Protein AF-A0A8J8NBF6-F1 (afdb_monomer)

Mean predicted aligned error: 9.52 Å

pLDDT: mean 80.02, std 15.96, range [45.53, 98.25]

Organism: Halteria grandinella (NCBI:txid5974)

Sequence (149 aa):
MSTSNFEDLDKILKYIKKHRMPKDQPIPMSSTKPPSPIVVHCSAGIGRTGTLTAIYAIIEGIEWLHRHSKSMTKDVLSHGLQTGEYQLLSSYYPDLTLPRISVFGTVRRMKEQRWSMVKKQVQYAFVYDYVERWVQKHRIDFEQFGDYV

Secondary structure (DSSP, 8-state):
--THHHHHHHHHHHHHHHHSPPTTSPPPTT--SPPPPPP---SSSSSHHHHHHHHHHHHHHHHHHHHHHHHHHHHHHHTTS-HHHHHHHHHH-GGGSS----HHHHHHHHHHHSTTSS-SHHHHHHHHHHHHHHHHHTT--GGGS-S--

Structure (mmCIF, N/CA/C/O backbone):
data_AF-A0A8J8NBF6-F1
#
_entry.id   AF-A0A8J8NBF6-F1
#
loop_
_atom_site.group_PDB
_atom_site.id
_atom_site.type_symbol
_atom_site.label_atom_id
_atom_site.label_alt_id
_atom_site.label_comp_id
_atom_site.label_asym_id
_atom_site.label_entity_id
_atom_site.label_seq_id
_atom_site.pdbx_PDB_ins_code
_atom_site.Cartn_x
_atom_site.Cartn_y
_atom_site.Cartn_z
_atom_site.occupancy
_atom_site.B_iso_or_equiv
_atom_site.auth_seq_id
_atom_site.auth_comp_id
_atom_site.auth_asym_id
_atom_site.auth_atom_id
_atom_site.pdbx_PDB_model_num
ATOM 1 N N . MET A 1 1 ? -4.294 -14.276 -13.787 1.00 48.88 1 MET A N 1
ATOM 2 C CA . MET A 1 1 ? -2.955 -14.063 -13.185 1.00 48.88 1 MET A CA 1
ATOM 3 C C . MET A 1 1 ? -2.702 -15.190 -12.191 1.00 48.88 1 MET A C 1
ATOM 5 O O . MET A 1 1 ? -3.618 -15.488 -11.435 1.00 48.88 1 MET A O 1
ATOM 9 N N . SER A 1 2 ? -1.545 -15.860 -12.230 1.00 53.50 2 SER A N 1
ATOM 10 C CA . SER A 1 2 ? -1.264 -17.021 -11.368 1.00 53.50 2 SER A CA 1
ATOM 11 C C . SER A 1 2 ? -1.247 -16.641 -9.881 1.00 53.50 2 SER A C 1
ATOM 13 O O . SER A 1 2 ? -0.802 -15.555 -9.506 1.00 53.50 2 SER A O 1
ATOM 15 N N . THR A 1 3 ? -1.733 -17.541 -9.029 1.00 61.41 3 THR A N 1
ATOM 16 C CA . THR A 1 3 ? -1.778 -17.403 -7.560 1.00 61.41 3 THR A CA 1
ATOM 17 C C . THR A 1 3 ? -0.393 -17.244 -6.924 1.00 61.41 3 THR A C 1
ATOM 19 O O . THR A 1 3 ? -0.275 -16.582 -5.895 1.00 61.41 3 THR A O 1
ATOM 22 N N . SER A 1 4 ? 0.657 -17.745 -7.587 1.00 69.62 4 SER A N 1
ATOM 23 C CA . SER A 1 4 ? 2.063 -17.666 -7.161 1.00 69.62 4 SER A CA 1
ATOM 24 C C . SER A 1 4 ? 2.513 -16.252 -6.776 1.00 69.62 4 SER A C 1
ATOM 26 O O . SER A 1 4 ? 3.202 -16.060 -5.779 1.00 69.62 4 SER A O 1
ATOM 28 N N . ASN A 1 5 ? 2.064 -15.238 -7.521 1.00 76.44 5 ASN A N 1
ATOM 29 C CA . ASN A 1 5 ? 2.510 -13.858 -7.321 1.00 76.44 5 ASN A CA 1
ATOM 30 C C . ASN A 1 5 ? 2.003 -13.246 -6.002 1.00 76.44 5 ASN A C 1
ATOM 32 O O . ASN A 1 5 ? 2.611 -12.309 -5.488 1.00 76.44 5 ASN A O 1
ATOM 36 N N . PHE A 1 6 ? 0.892 -13.753 -5.461 1.00 84.62 6 PHE A N 1
ATOM 37 C CA . PHE A 1 6 ? 0.307 -13.254 -4.215 1.00 84.62 6 PHE A CA 1
ATOM 38 C C . PHE A 1 6 ? 1.031 -13.832 -2.995 1.00 84.62 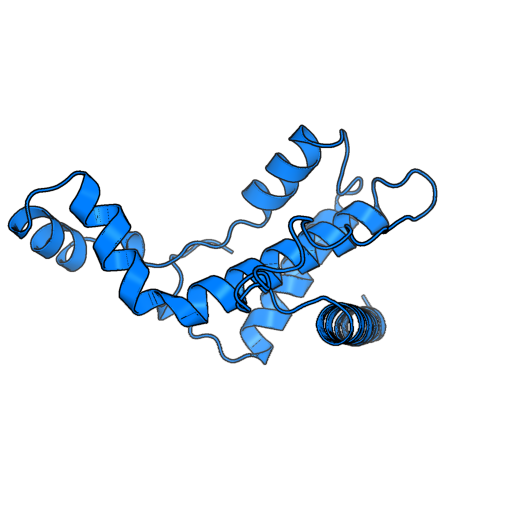6 PHE A C 1
ATOM 40 O O . PHE A 1 6 ? 1.348 -13.098 -2.063 1.00 84.62 6 PHE A O 1
ATOM 47 N N . GLU A 1 7 ? 1.368 -15.122 -3.028 1.00 87.88 7 GLU A N 1
ATOM 48 C CA . GLU A 1 7 ? 2.103 -15.786 -1.945 1.00 87.88 7 GLU A CA 1
ATOM 49 C C . GLU A 1 7 ? 3.516 -15.227 -1.770 1.00 87.88 7 GLU A C 1
ATOM 51 O O . GLU A 1 7 ? 3.999 -15.079 -0.647 1.00 87.88 7 GLU A O 1
ATOM 56 N N . ASP A 1 8 ? 4.189 -14.891 -2.868 1.00 89.50 8 ASP A N 1
ATOM 57 C CA . ASP A 1 8 ? 5.524 -14.300 -2.795 1.00 89.50 8 ASP A CA 1
ATOM 58 C C . ASP A 1 8 ? 5.492 -12.898 -2.182 1.00 89.50 8 ASP A C 1
ATOM 60 O O . ASP A 1 8 ? 6.372 -12.548 -1.393 1.00 89.50 8 ASP A O 1
ATOM 64 N N . LEU A 1 9 ? 4.443 -12.116 -2.455 1.00 91.25 9 LEU A N 1
ATOM 65 C CA . LEU A 1 9 ? 4.230 -10.845 -1.767 1.00 91.25 9 LEU A CA 1
ATOM 66 C C . LEU A 1 9 ? 3.940 -11.040 -0.283 1.00 91.25 9 LEU A C 1
ATOM 68 O O . LEU A 1 9 ? 4.554 -10.346 0.523 1.00 91.25 9 LEU A O 1
ATOM 72 N N . ASP A 1 10 ? 3.104 -12.008 0.098 1.00 91.75 10 ASP A N 1
ATOM 73 C CA . ASP A 1 10 ? 2.865 -12.332 1.511 1.00 91.75 10 ASP A CA 1
ATOM 74 C C . ASP A 1 10 ? 4.188 -12.635 2.239 1.00 91.75 10 ASP A C 1
ATOM 76 O O . ASP A 1 10 ? 4.441 -12.114 3.330 1.00 91.75 10 ASP A O 1
ATOM 80 N N . LYS A 1 11 ? 5.076 -13.428 1.617 1.00 92.69 11 LYS A N 1
ATOM 81 C CA . LYS A 1 11 ? 6.413 -13.732 2.156 1.00 92.69 11 LYS A CA 1
ATOM 82 C C . LYS A 1 11 ? 7.265 -12.471 2.300 1.00 92.69 11 LYS A C 1
ATOM 84 O O . LYS A 1 11 ? 7.884 -12.284 3.348 1.00 92.69 11 LYS A O 1
ATOM 89 N N . ILE A 1 12 ? 7.285 -11.600 1.288 1.00 93.00 12 ILE A N 1
ATOM 90 C CA . ILE A 1 12 ? 8.040 -10.338 1.317 1.00 93.00 12 ILE A CA 1
ATOM 91 C C . ILE A 1 12 ? 7.517 -9.420 2.426 1.00 93.00 12 ILE A C 1
ATOM 93 O O . ILE A 1 12 ? 8.310 -8.928 3.227 1.00 93.00 12 ILE A O 1
ATOM 97 N N . LEU A 1 13 ? 6.201 -9.209 2.520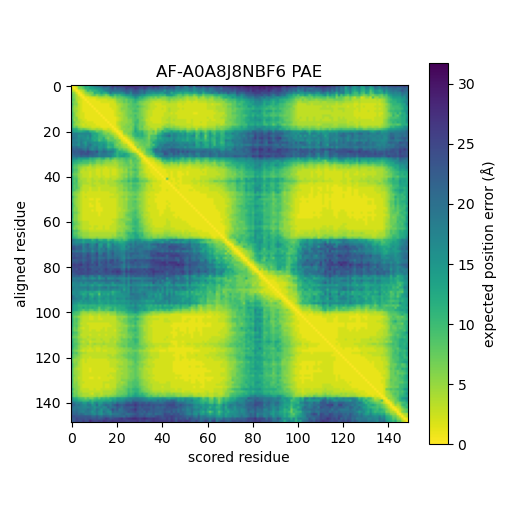 1.00 92.69 13 LEU A N 1
ATOM 98 C CA . LEU A 1 13 ? 5.601 -8.357 3.550 1.00 92.69 13 LEU A CA 1
ATOM 99 C C . LEU A 1 13 ? 5.895 -8.902 4.951 1.00 92.69 13 LEU A C 1
ATOM 101 O O . LEU A 1 13 ? 6.292 -8.142 5.836 1.00 92.69 13 LEU A O 1
ATOM 105 N N . LYS A 1 14 ? 5.777 -10.221 5.143 1.00 91.81 14 LYS A N 1
ATOM 106 C CA . LYS A 1 14 ? 6.135 -10.886 6.402 1.00 91.81 14 LYS A CA 1
ATOM 107 C C . LYS A 1 14 ? 7.614 -10.698 6.737 1.00 91.81 14 LYS A C 1
ATOM 109 O O . LYS A 1 14 ? 7.948 -10.407 7.883 1.00 91.81 14 LYS A O 1
ATOM 114 N N . TYR A 1 15 ? 8.498 -10.836 5.750 1.00 92.75 15 TYR A N 1
ATOM 115 C CA . TYR A 1 15 ? 9.933 -10.639 5.933 1.00 92.75 15 TYR A CA 1
ATOM 116 C C . TYR A 1 15 ? 10.266 -9.194 6.321 1.00 92.75 15 TYR A C 1
ATOM 118 O O . TYR A 1 15 ? 11.033 -8.982 7.259 1.00 92.75 15 TYR A O 1
ATOM 126 N N . ILE A 1 16 ? 9.659 -8.207 5.655 1.00 91.81 16 ILE A N 1
ATOM 127 C CA . ILE A 1 16 ? 9.823 -6.784 5.980 1.00 91.81 16 ILE A CA 1
ATOM 128 C C . ILE A 1 16 ? 9.378 -6.516 7.419 1.00 91.81 16 ILE A C 1
ATOM 130 O O . ILE A 1 16 ? 10.144 -5.956 8.199 1.00 91.81 16 ILE A O 1
ATOM 134 N N . LYS A 1 17 ? 8.171 -6.956 7.793 1.00 88.06 17 LYS A N 1
ATOM 135 C CA . LYS A 1 17 ? 7.621 -6.755 9.142 1.00 88.06 17 LYS A CA 1
ATOM 136 C C . LYS A 1 17 ? 8.473 -7.407 10.226 1.00 88.06 17 LYS A C 1
ATOM 138 O O . LYS A 1 17 ? 8.660 -6.815 11.278 1.00 88.06 17 LYS A O 1
ATOM 143 N N . LYS A 1 18 ? 9.037 -8.588 9.952 1.00 88.88 18 LYS A N 1
ATOM 144 C CA . LYS A 1 18 ? 9.922 -9.300 10.885 1.00 88.88 18 LYS A CA 1
ATOM 145 C C . LYS A 1 18 ? 11.197 -8.515 11.223 1.00 88.88 18 LYS A C 1
ATOM 147 O O . LYS A 1 18 ? 11.690 -8.637 12.338 1.00 88.88 18 LYS A O 1
ATOM 152 N N . HIS A 1 19 ? 11.747 -7.759 10.273 1.00 87.12 19 HIS A N 1
ATOM 153 C CA . HIS A 1 19 ? 13.043 -7.082 10.433 1.00 87.12 19 HIS A CA 1
ATOM 154 C C . HIS A 1 19 ? 12.925 -5.566 10.616 1.00 87.12 19 HIS A C 1
ATOM 156 O O . HIS A 1 19 ? 13.926 -4.890 10.849 1.00 87.12 19 HIS A O 1
ATOM 162 N N . ARG A 1 20 ? 11.716 -5.010 10.510 1.00 84.50 20 ARG A N 1
ATOM 163 C CA . ARG A 1 20 ? 11.458 -3.604 10.803 1.00 84.50 20 ARG A CA 1
ATOM 164 C C . ARG A 1 20 ? 11.296 -3.426 12.311 1.00 84.50 20 ARG A C 1
ATOM 166 O O . ARG A 1 20 ? 10.565 -4.183 12.941 1.00 84.50 20 ARG A O 1
ATOM 173 N N . MET A 1 21 ? 11.932 -2.398 12.876 1.00 70.25 21 MET A N 1
ATOM 174 C CA . MET A 1 21 ? 11.692 -2.025 14.274 1.00 70.25 21 MET A CA 1
ATOM 175 C C . MET A 1 21 ? 10.189 -1.780 14.508 1.00 70.25 21 MET A C 1
ATOM 177 O O . MET A 1 21 ? 9.564 -1.106 13.677 1.00 70.25 21 MET A O 1
ATOM 181 N N . PRO A 1 22 ? 9.601 -2.298 15.605 1.00 68.12 22 PRO A N 1
ATOM 182 C CA . PRO A 1 22 ? 8.199 -2.058 15.919 1.00 68.12 22 PRO A CA 1
ATOM 183 C C . PRO A 1 22 ? 7.949 -0.556 16.065 1.00 68.12 22 PRO A C 1
ATOM 185 O O . PRO A 1 22 ? 8.604 0.104 16.866 1.00 68.12 22 PRO A O 1
ATOM 188 N N . LYS A 1 23 ? 6.995 -0.008 15.304 1.00 62.78 23 LYS A N 1
ATOM 189 C CA . LYS A 1 23 ? 6.623 1.417 15.403 1.00 62.78 23 LYS A CA 1
ATOM 190 C C . LYS A 1 23 ? 6.028 1.789 16.763 1.00 62.78 23 LYS A C 1
ATOM 192 O O . LYS A 1 23 ? 6.063 2.956 17.127 1.00 62.78 23 LYS A O 1
ATOM 197 N N . ASP A 1 24 ? 5.491 0.805 17.479 1.00 61.84 24 ASP A N 1
ATOM 198 C CA . ASP A 1 24 ? 4.792 1.002 18.751 1.00 61.84 24 ASP A CA 1
ATOM 199 C C . ASP A 1 24 ? 5.742 0.955 19.960 1.00 61.84 24 ASP A C 1
ATOM 201 O O . ASP A 1 24 ? 5.309 1.150 21.094 1.00 61.84 24 ASP A O 1
ATOM 205 N N . GLN A 1 25 ? 7.038 0.683 19.749 1.00 61.84 25 GLN A N 1
ATOM 206 C CA . GLN A 1 25 ? 8.012 0.782 20.830 1.00 61.84 25 GLN A CA 1
ATOM 207 C C . GLN A 1 25 ? 8.376 2.250 21.078 1.00 61.84 25 GLN A C 1
ATOM 209 O O . GLN A 1 25 ? 8.706 2.961 20.123 1.00 61.84 25 GLN A O 1
ATOM 214 N N . PRO A 1 26 ? 8.374 2.705 22.347 1.00 58.72 26 PRO A N 1
ATOM 215 C CA . PRO A 1 26 ? 8.938 3.996 22.698 1.00 58.72 26 PRO A CA 1
ATOM 216 C C . PRO A 1 26 ? 10.377 4.037 22.197 1.00 58.72 26 PRO A C 1
ATOM 218 O O . PRO A 1 26 ? 11.144 3.107 22.455 1.00 58.72 26 PRO A O 1
ATOM 221 N N . ILE A 1 27 ? 10.736 5.098 21.475 1.00 62.53 27 ILE A N 1
ATOM 222 C CA . ILE A 1 27 ? 12.121 5.321 21.070 1.00 62.53 27 ILE A CA 1
ATOM 223 C C . ILE A 1 27 ? 12.948 5.323 22.366 1.00 62.53 27 ILE A C 1
ATOM 225 O O . ILE A 1 27 ? 12.677 6.161 23.233 1.00 62.53 27 ILE A O 1
ATOM 229 N N . PRO A 1 28 ? 13.899 4.385 22.552 1.00 62.44 28 PRO A N 1
ATOM 230 C CA . PRO A 1 28 ? 14.714 4.351 23.755 1.00 62.44 28 PRO A CA 1
ATOM 231 C C . PRO A 1 28 ? 15.340 5.725 23.967 1.00 62.44 28 PRO A C 1
ATOM 233 O O . PRO A 1 28 ? 15.897 6.293 23.027 1.00 62.44 28 PRO A O 1
ATOM 236 N N . MET A 1 29 ? 15.275 6.262 25.188 1.00 60.25 29 MET A N 1
ATOM 237 C CA . MET A 1 29 ? 15.804 7.600 25.500 1.00 60.25 29 MET A CA 1
ATOM 238 C C . MET A 1 29 ? 17.293 7.766 25.131 1.00 60.25 29 MET A C 1
ATOM 240 O O . MET A 1 29 ? 17.772 8.887 24.997 1.00 60.25 29 MET A O 1
ATOM 244 N N . SER A 1 30 ? 18.020 6.660 24.936 1.00 65.12 30 SER A N 1
ATOM 245 C CA . SER A 1 30 ? 19.418 6.623 24.501 1.00 65.12 30 SER A CA 1
ATOM 246 C C . SER A 1 30 ? 19.628 6.755 22.985 1.00 65.12 30 SER A C 1
ATOM 248 O O . SER A 1 30 ? 20.748 7.025 22.556 1.00 65.12 30 SER A O 1
ATOM 250 N N . SER A 1 31 ? 18.593 6.587 22.155 1.00 61.34 31 SER A N 1
ATOM 251 C CA . SER A 1 31 ? 18.688 6.663 20.693 1.00 61.34 31 SER A CA 1
ATOM 252 C C . SER A 1 31 ? 17.780 7.759 20.136 1.00 61.34 31 SER A C 1
ATOM 254 O O . SER A 1 31 ? 16.592 7.556 19.942 1.00 61.34 31 SER A O 1
ATOM 256 N N . THR A 1 32 ? 18.334 8.921 19.801 1.00 68.19 32 THR A N 1
ATOM 257 C CA . THR A 1 32 ? 17.584 10.064 19.237 1.00 68.19 32 THR A CA 1
ATOM 258 C C . THR A 1 32 ? 17.278 9.945 17.739 1.00 68.19 32 THR A C 1
ATOM 260 O O . THR A 1 32 ? 16.773 10.888 17.132 1.00 68.19 32 THR A O 1
ATOM 263 N N . LYS A 1 33 ? 17.612 8.815 17.102 1.00 69.69 33 LYS A N 1
ATOM 264 C CA . LYS A 1 33 ? 17.533 8.662 15.645 1.00 69.69 33 LYS A CA 1
ATOM 265 C C . LYS A 1 33 ? 16.320 7.815 15.248 1.00 69.69 33 LYS A C 1
ATOM 267 O O . LYS A 1 33 ? 16.161 6.722 15.790 1.00 69.69 33 LYS A O 1
ATOM 272 N N . PRO A 1 34 ? 15.489 8.275 14.293 1.00 71.25 34 PRO A N 1
ATOM 273 C CA . PRO A 1 34 ? 14.411 7.456 13.755 1.00 71.25 34 PRO A CA 1
ATOM 274 C C . PRO A 1 34 ? 14.978 6.201 13.069 1.00 71.25 34 PRO A C 1
ATOM 276 O O . PRO A 1 34 ? 16.120 6.226 12.592 1.00 71.25 34 PRO A O 1
ATOM 279 N N . PRO A 1 35 ? 14.197 5.106 12.982 1.00 78.12 35 PRO A N 1
ATOM 280 C CA . PRO A 1 35 ? 14.637 3.895 12.302 1.00 78.12 35 PRO A CA 1
ATOM 281 C C . PRO A 1 35 ? 14.971 4.194 10.837 1.00 78.12 35 PRO A C 1
ATOM 283 O O . PRO A 1 35 ? 14.262 4.949 10.165 1.00 78.12 35 PRO A O 1
ATOM 286 N N . SER A 1 36 ? 16.044 3.583 10.333 1.00 84.50 36 SER A N 1
ATOM 287 C CA . SER A 1 36 ? 16.459 3.757 8.941 1.00 84.50 36 SER A CA 1
ATOM 288 C C . SER A 1 36 ? 15.357 3.302 7.972 1.00 84.50 36 SER A C 1
ATOM 290 O O . SER A 1 36 ? 14.695 2.287 8.219 1.00 84.50 36 SER A O 1
ATOM 292 N N . PRO A 1 37 ? 15.137 4.030 6.862 1.00 87.94 37 PRO A N 1
ATOM 293 C CA . PRO A 1 37 ? 14.118 3.666 5.891 1.00 87.94 37 PRO A CA 1
ATOM 294 C C . PRO A 1 37 ? 14.488 2.367 5.168 1.00 87.94 37 PRO A C 1
ATOM 296 O O . PRO A 1 37 ? 15.656 2.083 4.907 1.00 87.94 37 PRO A O 1
ATOM 299 N N . ILE A 1 38 ? 13.470 1.594 4.793 1.00 91.19 38 ILE A N 1
ATOM 300 C CA . ILE A 1 38 ? 13.648 0.397 3.968 1.00 91.19 38 ILE A CA 1
ATOM 301 C C . ILE A 1 38 ? 13.858 0.832 2.518 1.00 91.19 38 ILE A C 1
ATOM 303 O O . ILE A 1 38 ? 13.018 1.528 1.944 1.00 91.19 38 ILE A O 1
ATOM 307 N N . VAL A 1 39 ? 14.958 0.386 1.911 1.00 93.56 39 VAL A N 1
ATOM 308 C CA . VAL A 1 39 ? 15.243 0.634 0.494 1.00 93.56 39 VAL A CA 1
ATOM 309 C C . VAL A 1 39 ? 14.552 -0.426 -0.358 1.00 93.56 39 VAL A C 1
ATOM 311 O O . VAL A 1 39 ? 14.791 -1.621 -0.204 1.00 93.56 39 VAL A O 1
ATOM 314 N N . VAL A 1 40 ? 13.711 0.021 -1.289 1.00 94.12 40 VAL A N 1
ATOM 315 C CA . VAL A 1 40 ? 13.053 -0.831 -2.285 1.00 94.12 40 VAL A CA 1
ATOM 316 C C . VAL A 1 40 ? 13.374 -0.278 -3.663 1.00 94.12 40 VAL A C 1
ATOM 318 O O . VAL A 1 40 ? 13.130 0.896 -3.936 1.00 94.12 40 VAL A O 1
ATOM 321 N N . HIS A 1 41 ? 13.874 -1.116 -4.566 1.00 96.44 41 HIS A N 1
ATOM 322 C CA . HIS A 1 41 ? 14.135 -0.707 -5.941 1.00 96.44 41 HIS A CA 1
ATOM 323 C C . HIS A 1 41 ? 13.693 -1.773 -6.943 1.00 96.44 41 HIS A C 1
ATOM 325 O O . HIS A 1 41 ? 13.399 -2.916 -6.606 1.00 96.44 41 HIS A O 1
ATOM 331 N N . CYS A 1 42 ? 13.597 -1.356 -8.199 1.00 93.12 42 CYS A N 1
ATOM 332 C CA . CYS A 1 42 ? 13.505 -2.265 -9.329 1.00 93.12 42 CYS A CA 1
ATOM 333 C C . CYS A 1 42 ? 14.564 -1.834 -10.350 1.00 93.12 42 CYS A C 1
ATOM 335 O O . CYS A 1 42 ? 15.737 -1.794 -10.004 1.00 93.12 42 CYS A O 1
ATOM 337 N N . SER A 1 43 ? 14.165 -1.463 -11.567 1.00 95.56 43 SER A N 1
ATOM 338 C CA . SER A 1 43 ? 15.034 -0.728 -12.494 1.00 95.56 43 SER A CA 1
ATOM 339 C C . SER A 1 43 ? 14.843 0.777 -12.249 1.00 95.56 43 SER A C 1
ATOM 341 O O . SER A 1 43 ? 15.368 1.300 -11.276 1.00 95.56 43 SER A O 1
ATOM 343 N N . ALA A 1 44 ? 13.954 1.450 -12.986 1.00 95.81 44 ALA A N 1
ATOM 344 C CA . ALA A 1 44 ? 13.652 2.881 -12.803 1.00 95.81 44 ALA A CA 1
ATOM 345 C C . ALA A 1 44 ? 13.058 3.284 -11.427 1.00 95.81 44 ALA A C 1
ATOM 347 O O . ALA A 1 44 ? 12.863 4.467 -11.147 1.00 95.81 44 ALA A O 1
ATOM 348 N N . GLY A 1 45 ? 12.716 2.319 -10.567 1.00 96.88 45 GLY A N 1
ATOM 349 C CA . GLY A 1 45 ? 12.257 2.595 -9.200 1.00 96.88 45 GLY A CA 1
ATOM 350 C C . GLY A 1 45 ? 10.858 3.214 -9.093 1.00 96.88 45 GLY A C 1
ATOM 351 O O . GLY A 1 45 ? 10.586 3.897 -8.114 1.00 96.88 45 GLY A O 1
ATOM 352 N N . ILE A 1 46 ? 9.982 3.015 -10.088 1.00 98.00 46 ILE A N 1
ATOM 353 C CA . ILE A 1 46 ? 8.626 3.613 -10.110 1.00 98.00 46 ILE A CA 1
ATOM 354 C C . ILE A 1 46 ? 7.487 2.598 -10.291 1.00 98.00 46 ILE A C 1
ATOM 356 O O . ILE A 1 46 ? 6.414 2.761 -9.721 1.00 98.00 46 ILE A O 1
ATOM 360 N N . GLY A 1 47 ? 7.706 1.522 -11.055 1.00 97.81 47 GLY A N 1
ATOM 361 C CA . GLY A 1 47 ? 6.675 0.523 -11.366 1.00 97.81 47 GLY A CA 1
ATOM 362 C C . GLY A 1 47 ? 6.465 -0.472 -10.225 1.00 97.81 47 GLY A C 1
ATOM 363 O O . GLY A 1 47 ? 5.652 -0.242 -9.340 1.00 97.81 47 GLY A O 1
ATOM 364 N N . ARG A 1 48 ? 7.247 -1.563 -10.230 1.00 96.56 48 ARG A N 1
ATOM 365 C CA . ARG A 1 48 ? 7.188 -2.623 -9.202 1.00 96.56 48 ARG A CA 1
ATOM 366 C C . ARG A 1 48 ? 7.508 -2.101 -7.801 1.00 96.56 48 ARG A C 1
ATOM 368 O O . ARG A 1 48 ? 6.855 -2.502 -6.848 1.00 96.56 48 ARG A O 1
ATOM 375 N N . THR A 1 49 ? 8.462 -1.170 -7.700 1.00 97.50 49 THR A N 1
ATOM 376 C CA . THR A 1 49 ? 8.760 -0.448 -6.454 1.00 97.50 49 THR A CA 1
ATOM 377 C C . THR A 1 49 ? 7.510 0.232 -5.915 1.00 97.50 49 THR A C 1
ATOM 379 O O . THR A 1 49 ? 7.138 -0.011 -4.776 1.00 97.50 49 THR A O 1
ATOM 382 N N . GLY A 1 50 ? 6.809 1.007 -6.749 1.00 97.75 50 GLY A N 1
ATOM 383 C CA . GLY A 1 50 ? 5.574 1.658 -6.332 1.00 97.75 50 GLY A CA 1
ATOM 384 C C . GLY A 1 50 ? 4.472 0.674 -5.971 1.00 97.75 50 GLY A C 1
ATOM 385 O O . GLY A 1 50 ? 3.795 0.889 -4.977 1.00 97.75 50 GLY A O 1
ATOM 386 N N . THR A 1 51 ? 4.321 -0.424 -6.714 1.00 97.75 51 THR A N 1
ATOM 387 C CA . THR A 1 51 ? 3.325 -1.459 -6.397 1.00 97.75 51 THR A CA 1
ATOM 388 C C . THR A 1 51 ? 3.565 -2.069 -5.016 1.00 97.75 51 THR A C 1
ATOM 390 O O . THR A 1 51 ? 2.650 -2.091 -4.200 1.00 97.75 51 THR A O 1
ATOM 393 N N . LEU A 1 52 ? 4.797 -2.504 -4.722 1.00 97.12 52 LEU A N 1
ATOM 394 C CA . LEU A 1 52 ? 5.131 -3.095 -3.424 1.00 97.12 52 LEU A CA 1
ATOM 395 C C . LEU A 1 52 ? 4.972 -2.080 -2.285 1.00 97.12 52 LEU A C 1
ATOM 397 O O . LEU A 1 52 ? 4.388 -2.401 -1.254 1.00 97.12 52 LEU A O 1
ATOM 401 N N . THR A 1 53 ? 5.460 -0.851 -2.469 1.00 97.31 53 THR A N 1
ATOM 402 C CA . THR A 1 53 ? 5.355 0.194 -1.445 1.00 97.31 53 THR A CA 1
ATOM 403 C C . THR A 1 53 ? 3.899 0.601 -1.189 1.00 97.31 53 THR A C 1
ATOM 405 O O . THR A 1 53 ? 3.542 0.812 -0.034 1.00 97.31 53 THR A O 1
ATOM 408 N N . ALA A 1 54 ? 3.051 0.659 -2.224 1.00 97.62 54 ALA A N 1
ATOM 409 C CA . ALA A 1 54 ? 1.626 0.961 -2.081 1.00 97.62 54 ALA A CA 1
ATOM 410 C C . ALA A 1 54 ? 0.912 -0.126 -1.279 1.00 97.62 54 ALA A C 1
ATOM 412 O O . ALA A 1 54 ? 0.245 0.187 -0.299 1.00 97.62 54 ALA A O 1
ATOM 413 N N . ILE A 1 55 ? 1.112 -1.395 -1.650 1.00 96.94 55 ILE A N 1
ATOM 414 C CA . ILE A 1 55 ? 0.544 -2.539 -0.929 1.00 96.94 55 ILE A CA 1
ATOM 415 C C . ILE A 1 55 ? 0.990 -2.510 0.534 1.00 96.94 55 ILE A C 1
ATOM 417 O O . ILE A 1 55 ? 0.151 -2.549 1.426 1.00 96.94 55 ILE A O 1
ATOM 421 N N . TYR A 1 56 ? 2.293 -2.366 0.793 1.00 95.62 56 TYR A N 1
ATOM 422 C CA . TYR A 1 56 ? 2.812 -2.308 2.158 1.00 95.62 56 TYR A CA 1
ATOM 423 C C . TYR A 1 56 ? 2.178 -1.172 2.975 1.00 95.62 56 TYR A C 1
ATOM 425 O O . TYR A 1 56 ? 1.732 -1.399 4.097 1.00 95.62 56 TYR A O 1
ATOM 433 N N . ALA A 1 57 ? 2.100 0.037 2.409 1.00 94.31 57 ALA A N 1
ATOM 434 C CA . ALA A 1 57 ? 1.506 1.192 3.077 1.00 94.31 57 ALA A CA 1
ATOM 435 C C . ALA A 1 57 ? 0.014 0.992 3.380 1.00 94.31 57 ALA A C 1
ATOM 437 O O . ALA A 1 57 ? -0.435 1.361 4.464 1.00 94.31 57 ALA A O 1
ATOM 438 N N . ILE A 1 58 ? -0.736 0.397 2.447 1.00 94.94 58 ILE A N 1
ATOM 439 C CA . ILE A 1 58 ? -2.157 0.100 2.635 1.00 94.94 58 ILE A CA 1
ATOM 440 C C . ILE A 1 58 ? -2.320 -0.920 3.755 1.00 94.94 58 ILE A C 1
ATOM 442 O O . ILE A 1 58 ? -2.992 -0.608 4.727 1.00 94.94 58 ILE A O 1
ATOM 446 N N . ILE A 1 59 ? -1.663 -2.082 3.675 1.00 92.31 59 ILE A N 1
ATOM 447 C CA . ILE A 1 59 ? -1.810 -3.146 4.679 1.00 92.31 59 ILE A CA 1
ATOM 448 C C . ILE A 1 59 ? -1.437 -2.660 6.085 1.00 92.31 59 ILE A C 1
ATOM 450 O O . ILE A 1 59 ? -2.174 -2.914 7.033 1.00 92.31 59 ILE A O 1
ATOM 454 N N . GLU A 1 60 ? -0.341 -1.911 6.228 1.00 89.69 60 GLU A N 1
ATOM 455 C CA . GLU A 1 60 ? 0.027 -1.292 7.510 1.00 89.69 60 GLU A CA 1
ATOM 456 C C . GLU A 1 60 ? -1.055 -0.332 8.017 1.00 89.69 60 GLU A C 1
ATOM 458 O O . GLU A 1 60 ? -1.336 -0.292 9.213 1.00 89.69 60 GLU A O 1
ATOM 463 N N . GLY A 1 61 ? -1.659 0.441 7.111 1.00 88.19 61 GLY A N 1
ATOM 464 C CA . GLY A 1 61 ? -2.784 1.313 7.423 1.00 88.19 61 GLY A CA 1
ATOM 465 C C . GLY A 1 61 ? -3.993 0.525 7.919 1.00 88.19 61 GLY A C 1
ATOM 466 O O . GLY A 1 61 ? -4.545 0.875 8.955 1.00 88.19 61 GLY A O 1
ATOM 467 N N . ILE A 1 62 ? -4.362 -0.566 7.240 1.00 87.50 62 ILE A N 1
ATOM 468 C CA . ILE A 1 62 ? -5.486 -1.421 7.649 1.00 87.50 62 ILE A CA 1
ATOM 469 C C . ILE A 1 62 ? -5.240 -2.005 9.041 1.00 87.50 62 ILE A C 1
ATOM 471 O O . ILE A 1 62 ? -6.092 -1.888 9.915 1.00 87.50 62 ILE A O 1
ATOM 475 N N . GLU A 1 63 ? -4.066 -2.587 9.281 1.00 86.12 63 GLU A N 1
ATOM 476 C CA . GLU A 1 63 ? -3.720 -3.167 10.584 1.00 86.12 63 GLU A CA 1
ATOM 477 C C . GLU A 1 63 ? -3.669 -2.119 11.698 1.00 86.12 63 GLU A C 1
ATOM 479 O O . GLU A 1 63 ? -4.030 -2.400 12.842 1.00 86.12 63 GLU A O 1
ATOM 484 N N . TRP A 1 64 ? -3.205 -0.904 11.396 1.00 83.75 64 TRP A N 1
ATOM 485 C CA . TRP A 1 64 ? -3.218 0.187 12.361 1.00 83.75 64 TRP A CA 1
ATOM 486 C C . TRP A 1 64 ? -4.651 0.621 12.684 1.00 83.75 64 TRP A C 1
ATOM 488 O O . TRP A 1 64 ? -5.004 0.685 13.860 1.00 83.75 64 TRP A O 1
ATOM 498 N N . LEU A 1 65 ? -5.490 0.835 11.667 1.00 80.38 65 LEU A N 1
ATOM 499 C CA . LEU A 1 65 ? -6.894 1.218 11.833 1.00 80.38 65 LEU A CA 1
ATOM 500 C C . LEU A 1 65 ? -7.680 0.146 12.591 1.00 80.38 65 LEU A C 1
ATOM 502 O O . LEU A 1 65 ? -8.412 0.472 13.517 1.00 80.38 65 LEU A O 1
ATOM 506 N N . HIS A 1 66 ? -7.475 -1.130 12.264 1.00 78.31 66 HIS A N 1
ATOM 507 C CA . HIS A 1 66 ? -8.131 -2.248 12.938 1.00 78.31 66 HIS A CA 1
ATOM 508 C C . HIS A 1 66 ? -7.786 -2.309 14.435 1.00 78.31 66 HIS A C 1
ATOM 510 O O . HIS A 1 66 ? -8.662 -2.545 15.262 1.00 78.31 66 HIS A O 1
ATOM 516 N N . ARG A 1 67 ? -6.530 -2.020 14.812 1.00 78.38 67 ARG A N 1
ATOM 517 C CA . ARG A 1 67 ? -6.108 -1.961 16.224 1.00 78.38 67 ARG A CA 1
ATOM 518 C C . ARG A 1 67 ? -6.661 -0.752 16.987 1.00 78.38 67 ARG A C 1
ATOM 520 O O . ARG A 1 67 ? -6.781 -0.825 18.206 1.00 78.38 67 ARG A O 1
ATOM 527 N N . HIS A 1 68 ? -6.996 0.339 16.294 1.00 76.44 68 HIS A N 1
ATOM 528 C CA . HIS A 1 68 ? -7.346 1.630 16.907 1.00 76.44 68 HIS A CA 1
ATOM 529 C C . HIS A 1 68 ? -8.779 2.113 16.603 1.00 76.44 68 HIS A C 1
ATOM 531 O O . HIS A 1 68 ? -9.144 3.227 16.988 1.00 76.44 68 HIS A O 1
ATOM 537 N N . SER A 1 69 ? -9.614 1.291 15.958 1.00 68.12 69 SER A N 1
ATOM 538 C CA . SER A 1 69 ? -10.941 1.674 15.444 1.00 68.12 69 SER A CA 1
ATOM 539 C C . SER A 1 69 ? -11.898 2.232 16.509 1.00 68.12 69 SER A C 1
ATOM 541 O O . SER A 1 69 ? -12.693 3.117 16.203 1.00 68.12 69 SER A O 1
ATOM 543 N N . LYS A 1 70 ? -11.786 1.788 17.772 1.00 61.50 70 LYS A N 1
ATOM 544 C CA . LYS A 1 70 ? -12.612 2.270 18.901 1.00 61.50 70 LYS A CA 1
ATOM 545 C C . LYS A 1 70 ? -12.139 3.589 19.531 1.00 61.50 70 LYS A C 1
ATOM 547 O O . LYS A 1 70 ? -12.933 4.257 20.184 1.00 61.50 70 LYS A O 1
ATOM 552 N N . SER A 1 71 ? -10.860 3.944 19.385 1.00 60.12 71 SER A N 1
ATOM 553 C CA . SER A 1 71 ? -10.285 5.170 19.971 1.00 60.12 71 SER A CA 1
ATOM 554 C C . SER A 1 71 ? -10.428 6.360 19.022 1.00 60.12 71 SER A C 1
ATOM 556 O O . SER A 1 71 ? -10.779 7.457 19.435 1.00 60.12 71 SER A O 1
ATOM 558 N N . MET A 1 72 ? -10.206 6.130 17.727 1.00 58.00 72 MET A N 1
ATOM 559 C CA . MET A 1 72 ? -10.041 7.192 16.733 1.00 58.00 72 MET A CA 1
ATOM 560 C C . MET A 1 72 ? -11.362 7.826 16.256 1.00 58.00 72 MET A C 1
ATOM 562 O O . MET A 1 72 ? -11.394 9.013 15.939 1.00 58.00 72 MET A O 1
ATOM 566 N N . THR A 1 73 ? -12.461 7.064 16.239 1.00 56.72 73 THR A N 1
ATOM 567 C CA . THR A 1 73 ? -13.821 7.570 15.958 1.00 56.72 73 THR A CA 1
ATOM 568 C C . THR A 1 73 ? -14.240 8.660 16.933 1.00 56.72 73 THR A C 1
ATOM 570 O O . THR A 1 73 ? -14.888 9.632 16.548 1.00 56.72 73 THR A O 1
ATOM 573 N N . LYS A 1 74 ? -13.815 8.516 18.191 1.00 57.50 74 LYS A N 1
ATOM 574 C CA . LYS A 1 74 ? -14.103 9.469 19.252 1.00 57.50 74 LYS A CA 1
ATOM 575 C C . LYS A 1 74 ? -13.326 10.770 19.063 1.00 57.50 74 LYS A C 1
ATOM 577 O O . LYS A 1 74 ? -13.910 11.829 19.244 1.00 57.50 74 LYS A O 1
ATOM 582 N N . ASP A 1 75 ? -12.061 10.707 18.647 1.00 59.53 75 ASP A N 1
ATOM 583 C CA . ASP A 1 75 ? -11.184 11.884 18.562 1.00 59.53 75 ASP A CA 1
ATOM 584 C C . ASP A 1 75 ? -11.448 12.742 17.308 1.00 59.53 75 ASP A C 1
ATOM 586 O O . ASP A 1 75 ? -11.592 13.957 17.409 1.00 59.53 75 ASP A O 1
ATOM 590 N N . VAL A 1 76 ? -11.582 12.142 16.117 1.00 59.53 76 VAL A N 1
ATOM 591 C CA . VAL A 1 76 ? -11.715 12.906 14.853 1.00 59.53 76 VAL A CA 1
ATOM 592 C C . VAL A 1 76 ? -13.034 13.676 14.770 1.00 59.53 76 VAL A C 1
ATOM 594 O O . VAL A 1 76 ? -13.055 14.808 14.290 1.00 59.53 76 VAL A O 1
ATOM 597 N N . LEU A 1 77 ? -14.135 13.083 15.238 1.00 59.56 77 LEU A N 1
ATOM 598 C CA . LEU A 1 77 ? -15.452 13.717 15.165 1.00 59.56 77 LEU A CA 1
ATOM 599 C C . LEU A 1 77 ? -15.732 14.660 16.344 1.00 59.56 77 LEU A C 1
ATOM 601 O O . LEU A 1 77 ? -16.484 15.617 16.178 1.00 59.56 77 LEU A O 1
ATOM 605 N N . SER A 1 78 ? -15.111 14.447 17.511 1.00 56.47 78 SER A N 1
ATOM 606 C CA . SER A 1 78 ? -15.277 15.348 18.665 1.00 56.47 78 SER A CA 1
ATOM 607 C C . SER A 1 78 ? -14.451 16.632 18.566 1.00 56.47 78 SER A C 1
ATOM 609 O O . SER A 1 78 ? -14.811 17.629 19.186 1.00 56.47 78 SER A O 1
ATOM 611 N N . HIS A 1 79 ? -13.385 16.661 17.756 1.00 60.00 79 HIS A N 1
ATOM 612 C CA . HIS A 1 79 ? -12.532 17.846 17.608 1.00 60.00 79 HIS A CA 1
ATOM 613 C C . HIS A 1 79 ? -13.204 19.042 16.898 1.00 60.00 79 HIS A C 1
ATOM 615 O O . HIS A 1 79 ? -12.636 20.134 16.910 1.00 60.00 79 HIS A O 1
ATOM 621 N N . GLY A 1 80 ? -14.395 18.869 16.305 1.00 55.22 80 GLY A N 1
ATOM 622 C CA . GLY A 1 80 ? -15.108 19.929 15.575 1.00 55.22 80 GLY A CA 1
ATOM 623 C C . GLY A 1 80 ? -16.626 20.002 15.782 1.00 55.22 80 GLY A C 1
ATOM 624 O O . GLY A 1 80 ? -17.255 20.858 15.167 1.00 55.22 80 GLY A O 1
ATOM 625 N N . LEU A 1 81 ? -17.217 19.143 16.620 1.00 61.75 81 LEU A N 1
ATOM 626 C CA . LEU A 1 81 ? -18.666 19.078 16.870 1.00 61.75 81 LEU A CA 1
ATOM 627 C C . LEU A 1 81 ? -18.957 19.054 18.372 1.00 61.75 81 LEU A C 1
ATOM 629 O O . LEU A 1 81 ? -18.180 18.501 19.152 1.00 61.75 81 LEU A O 1
ATOM 633 N N . GLN A 1 82 ? -20.099 19.610 18.787 1.00 64.38 82 GLN A N 1
ATOM 634 C CA . GLN A 1 82 ? -20.553 19.445 20.169 1.00 64.38 82 GLN A CA 1
ATOM 635 C C . GLN A 1 82 ? -20.916 17.972 20.420 1.00 64.38 82 GLN A C 1
ATOM 637 O O . GLN A 1 82 ? -21.422 17.283 19.534 1.00 64.38 82 GLN A O 1
ATOM 642 N N . THR A 1 83 ? -20.711 17.477 21.644 1.00 61.12 83 THR A N 1
ATOM 643 C CA . THR A 1 83 ? -20.897 16.058 22.016 1.00 61.12 83 THR A CA 1
ATOM 644 C C . THR A 1 83 ? -22.268 15.481 21.615 1.00 61.12 83 THR A C 1
ATOM 646 O O . THR A 1 83 ? -22.371 14.292 21.323 1.00 61.12 83 THR A O 1
ATOM 649 N N . GLY A 1 84 ? -23.320 16.311 21.558 1.00 64.12 84 GLY A N 1
ATOM 650 C CA . GLY A 1 84 ? -24.664 15.910 21.121 1.00 64.12 84 GLY A CA 1
ATOM 651 C C . GLY A 1 84 ? -24.846 15.780 19.600 1.00 64.12 84 GLY A C 1
ATOM 652 O O . GLY A 1 84 ? -25.615 14.932 19.154 1.00 64.12 84 GLY A O 1
ATOM 653 N N . GLU A 1 85 ? -24.120 16.560 18.795 1.00 69.81 85 GLU A N 1
ATOM 654 C CA . GLU A 1 85 ? -24.186 16.507 17.325 1.00 69.81 85 GLU A CA 1
ATOM 655 C C . GLU A 1 85 ? -23.503 15.249 16.783 1.00 69.81 85 GLU A C 1
ATOM 657 O O . GLU A 1 85 ? -24.008 14.621 15.855 1.00 69.81 85 GLU A O 1
ATOM 662 N N . TYR A 1 86 ? -22.405 14.824 17.419 1.00 68.56 86 TYR A N 1
ATOM 663 C CA . TYR A 1 86 ? -21.736 13.553 17.126 1.00 68.56 86 TYR A CA 1
ATOM 664 C C . TYR A 1 86 ? -22.684 12.359 17.259 1.00 68.56 86 TYR A C 1
ATOM 666 O O . TYR A 1 86 ? -22.746 11.509 16.371 1.00 68.56 86 TYR A O 1
ATOM 674 N N . GLN A 1 87 ? -23.442 12.302 18.357 1.00 72.00 87 GLN A N 1
ATOM 675 C CA . GLN A 1 87 ? -24.337 11.181 18.634 1.00 72.00 87 GLN A CA 1
ATOM 676 C C . GLN A 1 87 ? -25.449 11.073 17.575 1.00 72.00 87 GLN A C 1
ATOM 678 O O . GLN A 1 87 ? -25.840 9.968 17.203 1.00 72.00 87 GLN A O 1
ATOM 683 N N . LEU A 1 88 ? -25.922 12.219 17.071 1.00 74.69 88 LEU A N 1
ATOM 684 C CA . LEU A 1 88 ? -26.932 12.328 16.014 1.00 74.69 88 LEU A CA 1
ATOM 685 C C . LEU A 1 88 ? -26.377 11.990 14.623 1.00 74.69 88 LEU A C 1
ATOM 687 O O . LEU A 1 88 ? -27.003 11.263 13.858 1.00 74.69 88 LEU A O 1
ATOM 691 N N . LEU A 1 89 ? -25.186 12.484 14.287 1.00 72.75 89 LEU A N 1
ATOM 692 C CA . LEU A 1 89 ? -24.526 12.168 13.017 1.00 72.75 89 LEU A CA 1
ATOM 693 C C . LEU A 1 89 ? -24.136 10.693 12.937 1.00 72.75 89 LEU A C 1
ATOM 695 O O . LEU A 1 89 ? -24.329 10.071 11.898 1.00 72.75 89 LEU A O 1
ATOM 699 N N . SER A 1 90 ? -23.643 10.121 14.036 1.00 72.25 90 SER A N 1
ATOM 700 C CA . SER A 1 90 ? -23.280 8.706 14.098 1.00 72.25 90 SER A CA 1
ATOM 701 C C . SER A 1 90 ? -24.493 7.777 14.019 1.00 72.25 90 SER A C 1
ATOM 703 O O . SER A 1 90 ? -24.326 6.634 13.603 1.00 72.25 90 SER A O 1
ATOM 705 N N . SER A 1 91 ? -25.691 8.229 14.413 1.00 77.44 91 SER A N 1
ATOM 706 C CA . SER A 1 91 ? -26.923 7.445 14.262 1.00 77.44 91 SER A CA 1
ATOM 707 C C . SER A 1 91 ? -27.546 7.572 12.870 1.00 77.44 91 SER A C 1
ATOM 709 O O . SER A 1 91 ? -28.117 6.601 12.383 1.00 77.44 91 SER A O 1
ATOM 711 N N . TYR A 1 92 ? -27.418 8.733 12.215 1.00 78.88 92 TYR A N 1
ATOM 712 C CA . TYR A 1 92 ? -27.981 8.971 10.880 1.00 78.88 92 TYR A CA 1
ATOM 713 C C . TYR A 1 92 ? -27.053 8.512 9.741 1.00 78.88 92 TYR A C 1
ATOM 715 O O . TYR A 1 92 ? -27.527 8.075 8.696 1.00 78.88 92 TYR A O 1
ATOM 723 N N . TYR A 1 93 ? -25.733 8.582 9.944 1.00 68.88 93 TYR A N 1
ATOM 724 C CA . TYR A 1 93 ? -24.716 8.151 8.983 1.00 68.88 93 TYR A CA 1
ATOM 725 C C . TYR A 1 93 ? -23.638 7.285 9.659 1.00 68.88 93 TYR A C 1
ATOM 727 O O . TYR A 1 93 ? -22.518 7.755 9.897 1.00 68.88 93 TYR A O 1
ATOM 735 N N . PRO A 1 94 ? -23.936 6.012 9.964 1.00 66.06 94 PRO A N 1
ATOM 736 C CA . PRO A 1 94 ? -22.985 5.126 10.639 1.00 66.06 94 PRO A CA 1
ATOM 737 C C . PRO A 1 94 ? -21.649 4.994 9.876 1.00 66.06 94 PRO A C 1
ATOM 739 O O . PRO A 1 94 ? -20.580 5.026 10.491 1.00 66.06 94 PRO A O 1
ATOM 742 N N . ASP A 1 95 ? -21.681 5.004 8.539 1.00 68.12 95 ASP A N 1
ATOM 743 C CA . ASP A 1 95 ? -20.512 4.794 7.662 1.00 68.12 95 ASP A CA 1
ATOM 744 C C . ASP A 1 95 ? -19.534 5.978 7.597 1.00 68.12 95 ASP A C 1
ATOM 746 O O . ASP A 1 95 ? -18.418 5.872 7.072 1.00 68.12 95 ASP A O 1
ATOM 750 N N . LEU A 1 96 ? -19.941 7.149 8.098 1.00 64.62 96 LEU A N 1
ATOM 751 C CA . LEU A 1 96 ? -19.063 8.317 8.222 1.00 64.62 96 LEU A CA 1
ATOM 752 C C . LEU A 1 96 ? -18.055 8.149 9.364 1.00 64.62 96 LEU A C 1
ATOM 754 O O . LEU A 1 96 ? -16.988 8.760 9.333 1.00 64.62 96 LEU A O 1
ATOM 758 N N . THR A 1 97 ? -18.373 7.297 10.338 1.00 61.56 97 THR A N 1
ATOM 759 C CA . THR A 1 97 ? -17.491 6.990 11.470 1.00 61.56 97 THR A CA 1
ATOM 760 C C . THR A 1 97 ? -16.518 5.853 11.155 1.00 61.56 97 THR A C 1
ATOM 762 O O . THR A 1 97 ? -15.501 5.688 11.827 1.00 61.56 97 THR A O 1
ATOM 765 N N . LEU A 1 98 ? -16.776 5.088 10.094 1.00 65.88 98 LEU A N 1
ATOM 766 C CA . LEU A 1 98 ? -15.957 3.937 9.757 1.00 65.88 98 LEU A CA 1
ATOM 767 C C . LEU A 1 98 ? -14.607 4.362 9.153 1.00 65.88 98 LEU A C 1
ATOM 769 O O . LEU A 1 98 ? -14.561 5.241 8.282 1.00 65.88 98 LEU A O 1
ATOM 773 N N . PRO A 1 99 ? -13.485 3.744 9.569 1.00 68.06 99 PRO A N 1
ATOM 774 C CA . PRO A 1 99 ? -12.197 3.945 8.919 1.00 68.06 99 PRO A CA 1
ATOM 775 C C . PRO A 1 99 ? -12.288 3.660 7.412 1.00 68.06 99 PRO A C 1
ATOM 777 O O . PRO A 1 99 ? -12.890 2.681 6.983 1.00 68.06 99 PRO A O 1
ATOM 780 N N . ARG A 1 100 ? -11.678 4.519 6.585 1.00 71.94 100 ARG A N 1
ATOM 781 C CA . ARG A 1 100 ? -11.710 4.391 5.117 1.00 71.94 100 ARG A CA 1
ATOM 782 C C . ARG A 1 100 ? -10.335 4.057 4.560 1.00 71.94 100 ARG A C 1
ATOM 784 O O . ARG A 1 100 ? -9.346 4.721 4.874 1.00 71.94 100 ARG A O 1
ATOM 791 N N . ILE A 1 101 ? -10.281 3.060 3.683 1.00 83.25 101 ILE A N 1
ATOM 792 C CA . ILE A 1 101 ? -9.066 2.648 2.979 1.00 83.25 101 ILE A CA 1
ATOM 793 C C . ILE A 1 101 ? -9.194 3.118 1.533 1.00 83.25 101 ILE A C 1
ATOM 795 O O . ILE A 1 101 ? -10.156 2.793 0.858 1.00 83.25 101 ILE A O 1
ATOM 799 N N . SER A 1 102 ? -8.225 3.888 1.035 1.00 90.12 102 SER A N 1
ATOM 800 C CA . SER A 1 102 ? -8.242 4.350 -0.357 1.00 90.12 102 SER A CA 1
ATOM 801 C C . SER A 1 102 ? -6.960 3.951 -1.073 1.00 90.12 102 SER A C 1
ATOM 803 O O . SER A 1 102 ? -5.889 4.526 -0.832 1.00 90.12 102 SER A O 1
ATOM 805 N N . VAL A 1 103 ? -7.071 2.990 -1.996 1.00 94.56 103 VAL A N 1
ATOM 806 C CA . VAL A 1 103 ? -5.977 2.632 -2.912 1.00 94.56 103 VAL A CA 1
ATOM 807 C C . VAL A 1 103 ? -5.597 3.848 -3.759 1.00 94.56 103 VAL A C 1
ATOM 809 O O . VAL A 1 103 ? -4.422 4.216 -3.815 1.00 94.56 103 VAL A O 1
ATOM 812 N N . PHE A 1 104 ? -6.591 4.537 -4.332 1.00 95.62 104 PHE A N 1
ATOM 813 C CA . PHE A 1 104 ? -6.390 5.770 -5.094 1.00 95.62 104 PHE A CA 1
ATOM 814 C C . PHE A 1 104 ? -5.639 6.831 -4.294 1.00 95.62 104 PHE A C 1
ATOM 816 O O . PHE A 1 104 ? -4.602 7.318 -4.747 1.00 95.62 104 PHE A O 1
ATOM 823 N N . 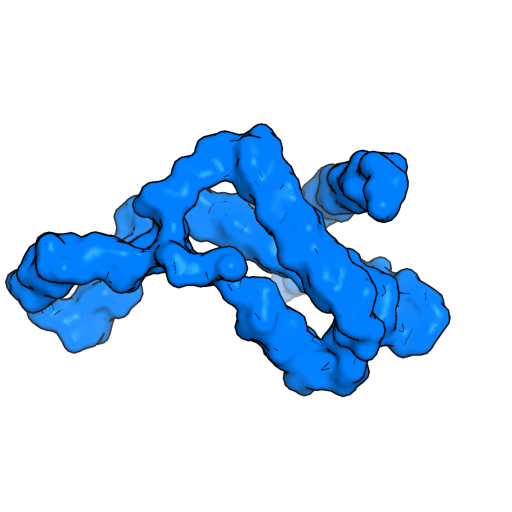GLY A 1 105 ? -6.123 7.163 -3.093 1.00 94.06 105 GLY A N 1
ATOM 824 C CA . GLY A 1 105 ? -5.499 8.171 -2.240 1.00 94.06 105 GLY A CA 1
ATOM 825 C C . GLY A 1 105 ? -4.061 7.804 -1.880 1.00 94.06 105 GLY A C 1
ATOM 826 O O . GLY A 1 105 ? -3.182 8.665 -1.876 1.00 94.06 105 GLY A O 1
ATOM 827 N N . THR A 1 106 ? -3.789 6.518 -1.656 1.00 96.44 106 THR A N 1
ATOM 828 C CA . THR A 1 106 ? -2.434 6.038 -1.368 1.00 96.44 106 THR A CA 1
ATOM 829 C C . THR A 1 106 ? -1.509 6.198 -2.571 1.00 96.44 106 THR A C 1
ATOM 831 O O . THR A 1 106 ? -0.450 6.813 -2.451 1.00 96.44 106 THR A O 1
ATOM 834 N N . VAL A 1 107 ? -1.912 5.718 -3.749 1.00 97.50 107 VAL A N 1
ATOM 835 C CA . VAL A 1 107 ? -1.094 5.825 -4.967 1.00 97.50 107 VAL A CA 1
ATOM 836 C C . VAL A 1 107 ? -0.916 7.281 -5.397 1.00 97.50 107 VAL A C 1
ATOM 838 O O . VAL A 1 107 ? 0.177 7.662 -5.817 1.00 97.50 107 VAL A O 1
ATOM 841 N N . ARG A 1 108 ? -1.954 8.114 -5.263 1.00 97.44 108 ARG A N 1
ATOM 842 C CA . ARG A 1 108 ? -1.880 9.558 -5.513 1.00 97.44 108 ARG A CA 1
ATOM 843 C C . ARG A 1 108 ? -0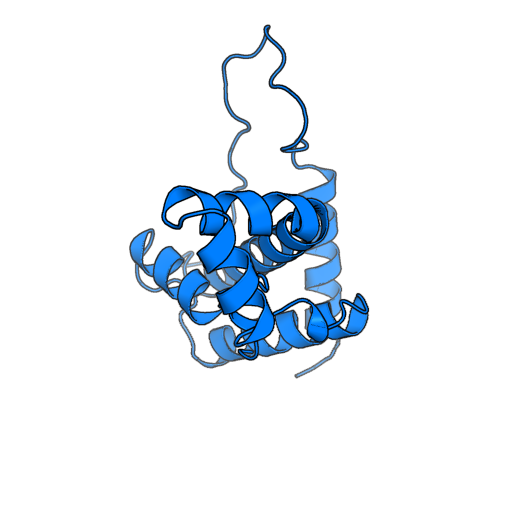.804 10.206 -4.642 1.00 97.44 108 ARG A C 1
ATOM 845 O O . ARG A 1 108 ? 0.115 10.804 -5.193 1.00 97.44 108 ARG A O 1
ATOM 852 N N . ARG A 1 109 ? -0.851 10.011 -3.319 1.00 97.25 109 ARG A N 1
ATOM 853 C CA . ARG A 1 109 ? 0.167 10.545 -2.394 1.00 97.25 109 ARG A CA 1
ATOM 854 C C . ARG A 1 109 ? 1.573 10.047 -2.718 1.00 97.25 109 ARG A C 1
ATOM 856 O O . ARG A 1 109 ? 2.540 10.794 -2.629 1.00 97.25 109 ARG A O 1
ATOM 863 N N . MET A 1 110 ? 1.717 8.796 -3.151 1.00 97.12 110 MET A N 1
ATOM 864 C CA . MET A 1 110 ? 3.022 8.284 -3.579 1.00 97.12 110 MET A CA 1
ATOM 865 C C . MET A 1 110 ? 3.541 8.978 -4.841 1.00 97.12 110 MET A C 1
ATOM 867 O O . MET A 1 110 ? 4.740 9.237 -4.936 1.00 97.12 110 MET A O 1
ATOM 871 N N . LYS A 1 111 ? 2.658 9.299 -5.795 1.00 96.94 111 LYS A N 1
ATOM 872 C CA . LYS A 1 111 ? 3.012 10.066 -6.999 1.00 96.94 111 LYS A CA 1
ATOM 873 C C . LYS A 1 111 ? 3.400 11.512 -6.681 1.00 96.94 111 LYS A C 1
ATOM 875 O O . LYS A 1 111 ? 4.233 12.056 -7.400 1.00 96.94 111 LYS A O 1
ATOM 880 N N . GLU A 1 112 ? 2.843 12.096 -5.619 1.00 97.88 112 GLU A N 1
ATOM 881 C CA . GLU A 1 112 ? 3.232 13.421 -5.106 1.00 97.88 112 GLU A CA 1
ATOM 882 C C . GLU A 1 112 ? 4.663 13.409 -4.539 1.00 97.88 112 GLU A C 1
ATOM 884 O O . GLU A 1 112 ? 5.411 14.358 -4.748 1.00 97.88 112 GLU A O 1
ATOM 889 N N . GLN A 1 113 ? 5.083 12.318 -3.887 1.00 96.88 113 GLN A N 1
ATOM 890 C CA . GLN A 1 113 ? 6.446 12.175 -3.350 1.00 96.88 113 GLN A CA 1
ATOM 891 C C . GLN A 1 113 ? 7.483 11.786 -4.417 1.00 96.88 113 GLN A C 1
ATOM 893 O O . GLN A 1 113 ? 8.637 12.209 -4.368 1.00 96.88 113 GLN A O 1
ATOM 898 N N . ARG A 1 114 ? 7.098 10.949 -5.387 1.00 96.19 114 ARG A N 1
ATOM 899 C CA . ARG A 1 114 ? 7.945 10.550 -6.517 1.00 96.19 114 ARG A CA 1
ATOM 900 C C . ARG A 1 114 ? 7.069 10.335 -7.740 1.00 96.19 114 ARG A C 1
ATOM 902 O O . ARG A 1 114 ? 6.234 9.433 -7.772 1.00 96.19 114 ARG A O 1
ATOM 909 N N . TRP A 1 115 ? 7.280 11.143 -8.773 1.00 96.56 115 TRP A N 1
ATOM 910 C CA . TRP A 1 115 ? 6.459 11.104 -9.979 1.00 96.56 115 TRP A CA 1
ATOM 911 C C . TRP A 1 115 ? 6.364 9.693 -10.584 1.00 96.56 115 TRP A C 1
ATOM 913 O O . TRP A 1 115 ? 7.341 8.944 -10.637 1.00 96.56 115 TRP A O 1
ATOM 923 N N . SER A 1 116 ? 5.183 9.348 -11.109 1.00 96.75 116 SER A N 1
ATOM 924 C CA 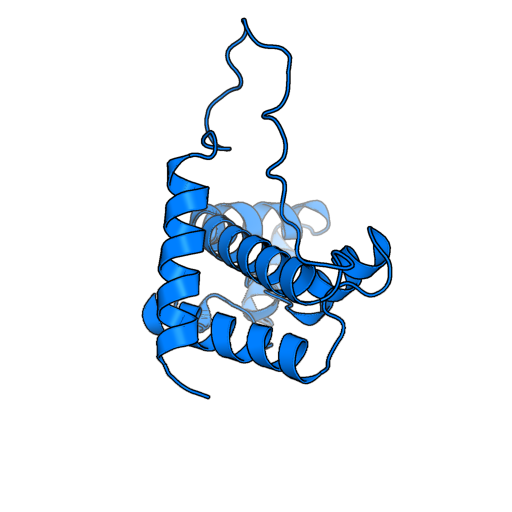. SER A 1 116 ? 4.918 8.088 -11.824 1.00 96.75 116 SER A CA 1
ATOM 925 C C . SER A 1 116 ? 5.008 6.786 -11.002 1.00 96.75 116 SER A C 1
ATOM 927 O O . SER A 1 116 ? 5.079 5.707 -11.599 1.00 96.75 116 SER A O 1
ATOM 929 N N . MET A 1 117 ? 4.952 6.843 -9.665 1.00 98.25 117 MET A N 1
ATOM 930 C CA . MET A 1 117 ? 4.808 5.639 -8.831 1.00 98.25 117 MET A CA 1
ATOM 931 C C . MET A 1 117 ? 3.560 4.827 -9.216 1.00 98.25 117 MET A C 1
ATOM 933 O O . MET A 1 117 ? 2.502 5.398 -9.469 1.00 98.25 117 MET A O 1
ATOM 937 N N . VAL A 1 118 ? 3.692 3.494 -9.266 1.00 97.94 118 VAL A N 1
ATOM 938 C CA . VAL A 1 118 ? 2.687 2.559 -9.817 1.00 97.94 118 VA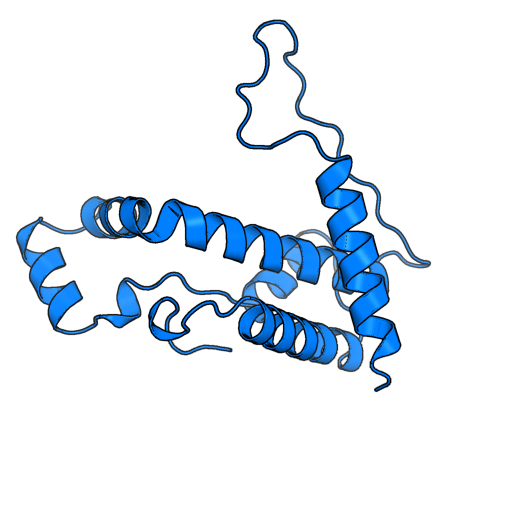L A CA 1
ATOM 939 C C . VAL A 1 118 ? 2.386 2.894 -11.284 1.00 97.94 118 VAL A C 1
ATOM 941 O O . VAL A 1 118 ? 1.351 3.457 -11.639 1.00 97.94 118 VAL A O 1
ATOM 944 N N . LYS A 1 119 ? 3.362 2.603 -12.151 1.00 96.62 119 LYS A N 1
ATOM 945 C CA . LYS A 1 119 ? 3.430 3.150 -13.514 1.00 96.62 119 LYS A CA 1
ATOM 946 C C . LYS A 1 119 ? 2.338 2.645 -14.459 1.00 96.62 119 LYS A C 1
ATOM 948 O O . LYS A 1 119 ? 1.809 3.438 -15.233 1.00 96.62 119 LYS A O 1
ATOM 953 N N . LYS A 1 120 ? 2.069 1.337 -14.482 1.00 96.94 120 LYS A N 1
ATOM 954 C CA . LYS A 1 120 ? 1.159 0.712 -15.459 1.00 96.94 120 LYS A CA 1
ATOM 955 C C . LYS A 1 120 ? -0.226 0.468 -14.860 1.00 96.94 120 LYS A C 1
ATOM 957 O O . LYS A 1 120 ? -0.337 0.150 -13.682 1.00 96.94 120 LYS A O 1
ATOM 962 N N . GLN A 1 121 ? -1.267 0.486 -15.691 1.00 96.38 121 GLN A N 1
ATOM 963 C CA . GLN A 1 121 ? -2.633 0.159 -15.260 1.00 96.38 121 GLN A CA 1
ATOM 964 C C . GLN A 1 121 ? -2.731 -1.244 -14.646 1.00 96.38 121 GLN A C 1
ATOM 966 O O . GLN A 1 121 ? -3.321 -1.399 -13.587 1.00 96.38 121 GLN A O 1
ATOM 971 N N . VAL A 1 122 ? -2.057 -2.242 -15.232 1.00 96.06 122 VAL A N 1
ATOM 972 C CA . VAL A 1 122 ? -2.009 -3.608 -14.672 1.00 96.06 122 VAL A CA 1
ATOM 973 C C . VAL A 1 122 ? -1.387 -3.663 -13.275 1.00 96.06 122 VAL A C 1
ATOM 975 O O . VAL A 1 122 ? -1.763 -4.502 -12.472 1.00 96.06 122 VAL A O 1
ATOM 978 N N . GLN A 1 123 ? -0.451 -2.760 -12.963 1.00 96.62 123 GLN A N 1
ATOM 979 C CA . GLN A 1 123 ? 0.133 -2.655 -11.624 1.00 96.62 123 GLN A CA 1
ATOM 980 C C . GLN A 1 123 ? -0.844 -2.022 -10.643 1.00 96.62 123 GLN A C 1
ATOM 982 O O . GLN A 1 123 ? -0.846 -2.400 -9.484 1.00 96.62 123 GLN A O 1
ATOM 987 N N . TYR A 1 124 ? -1.636 -1.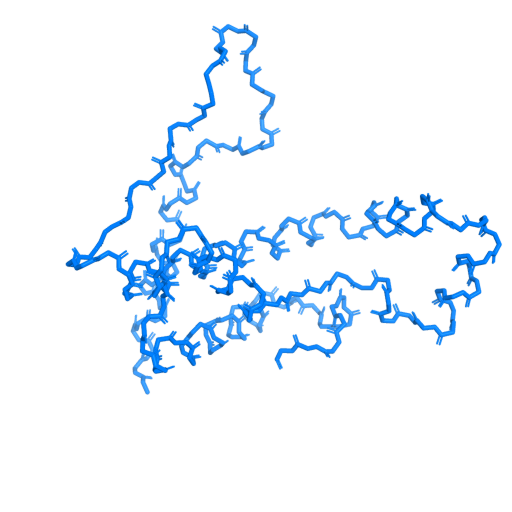057 -11.106 1.00 97.19 124 TYR A N 1
ATOM 988 C CA . TYR A 1 124 ? -2.653 -0.386 -10.309 1.00 97.19 124 TYR A CA 1
ATOM 989 C C . TYR A 1 124 ? -3.817 -1.331 -9.987 1.00 97.19 124 TYR A C 1
ATOM 991 O O . TYR A 1 124 ? -4.136 -1.498 -8.817 1.00 97.19 124 TYR A O 1
ATOM 999 N N . ALA A 1 125 ? -4.357 -2.026 -10.995 1.00 96.44 125 ALA A N 1
ATOM 1000 C CA . ALA A 1 125 ? -5.369 -3.074 -10.822 1.00 96.44 125 ALA A CA 1
ATOM 1001 C C . ALA A 1 125 ? -4.886 -4.163 -9.855 1.00 96.44 125 ALA A C 1
ATOM 1003 O O . ALA A 1 125 ? -5.587 -4.520 -8.920 1.00 96.44 125 ALA A O 1
ATOM 1004 N N . PHE A 1 126 ? -3.627 -4.585 -9.990 1.00 96.06 126 PHE A N 1
ATOM 1005 C CA . PHE A 1 126 ? -3.039 -5.559 -9.079 1.00 96.06 126 PHE A CA 1
ATOM 1006 C C . PHE A 1 126 ? -3.001 -5.095 -7.609 1.00 96.06 126 PHE A C 1
ATOM 1008 O O . PHE A 1 126 ? -3.094 -5.929 -6.714 1.00 96.06 126 PHE A O 1
ATOM 1015 N N . VAL A 1 127 ? -2.877 -3.788 -7.328 1.00 96.50 127 VAL A N 1
ATOM 1016 C CA . VAL A 1 127 ? -2.981 -3.289 -5.943 1.00 96.50 127 VAL A CA 1
ATOM 1017 C C . VAL A 1 127 ? -4.393 -3.512 -5.400 1.00 96.50 127 VAL A C 1
ATOM 1019 O O . VAL A 1 127 ? -4.512 -3.969 -4.268 1.00 96.50 127 VAL A O 1
ATOM 1022 N N . TYR A 1 128 ? -5.438 -3.241 -6.190 1.00 95.38 128 TYR A N 1
ATOM 1023 C CA . TYR A 1 128 ? -6.824 -3.524 -5.794 1.00 95.38 128 TYR A CA 1
ATOM 1024 C C . TYR A 1 128 ? -7.034 -5.020 -5.559 1.00 95.38 128 TYR A C 1
ATOM 1026 O O . TYR A 1 128 ? -7.412 -5.397 -4.453 1.00 95.38 128 TYR A O 1
ATOM 1034 N N . ASP A 1 129 ? -6.676 -5.860 -6.537 1.00 94.06 129 ASP A N 1
ATOM 1035 C CA . ASP A 1 129 ? -6.823 -7.318 -6.442 1.00 94.06 129 ASP A CA 1
ATOM 1036 C C . ASP A 1 129 ? -6.123 -7.881 -5.194 1.00 94.06 129 ASP A C 1
ATOM 1038 O O . ASP A 1 129 ? -6.622 -8.790 -4.530 1.00 94.06 129 ASP A O 1
ATOM 1042 N N . TYR A 1 130 ? -4.929 -7.369 -4.874 1.00 94.69 130 TYR A N 1
ATOM 1043 C CA . TYR A 1 130 ? -4.180 -7.812 -3.702 1.00 94.69 130 TYR A CA 1
ATOM 1044 C C . TYR A 1 130 ? -4.846 -7.363 -2.401 1.00 94.69 130 TYR A C 1
ATOM 1046 O O . TYR A 1 130 ? -4.976 -8.171 -1.482 1.00 94.69 130 TYR A O 1
ATOM 1054 N N . VAL A 1 131 ? -5.258 -6.096 -2.309 1.00 92.06 131 VAL A N 1
ATOM 1055 C CA . VAL A 1 131 ? -5.901 -5.554 -1.104 1.00 92.06 131 VAL A CA 1
ATOM 1056 C C . VAL A 1 131 ? -7.219 -6.270 -0.834 1.00 92.06 131 VAL A C 1
ATOM 1058 O O . VAL A 1 131 ? -7.427 -6.719 0.288 1.00 92.06 131 VAL A O 1
ATOM 1061 N N . GLU A 1 132 ? -8.057 -6.462 -1.852 1.00 89.25 132 GLU A N 1
ATOM 1062 C CA . GLU A 1 132 ? -9.317 -7.199 -1.738 1.00 89.25 132 GLU A CA 1
ATOM 1063 C C . GLU A 1 132 ? -9.086 -8.615 -1.189 1.00 89.25 132 GLU A C 1
ATOM 1065 O O . GLU A 1 132 ? -9.661 -8.998 -0.167 1.00 89.25 132 GLU A O 1
ATOM 1070 N N . ARG A 1 133 ? -8.169 -9.375 -1.803 1.00 90.06 133 ARG A N 1
ATOM 1071 C CA . ARG A 1 133 ? -7.816 -10.727 -1.340 1.00 90.06 133 ARG A CA 1
ATOM 1072 C C . ARG A 1 133 ? -7.261 -10.733 0.075 1.00 90.06 133 ARG A C 1
ATOM 1074 O O . ARG A 1 133 ? -7.548 -11.652 0.842 1.00 90.06 133 ARG A O 1
ATOM 1081 N N . TRP A 1 134 ? -6.441 -9.745 0.423 1.00 90.19 134 TRP A N 1
ATOM 1082 C CA . TRP A 1 134 ? -5.867 -9.640 1.758 1.00 90.19 134 TRP A CA 1
ATOM 1083 C C . TRP A 1 134 ? -6.963 -9.404 2.801 1.00 90.19 134 TRP A C 1
ATOM 1085 O O . TRP A 1 134 ? -6.975 -10.097 3.817 1.00 90.19 134 TRP A O 1
ATOM 1095 N N . VAL A 1 135 ? -7.914 -8.507 2.529 1.00 85.19 135 VAL A N 1
ATOM 1096 C CA . VAL A 1 135 ? -9.044 -8.221 3.427 1.00 85.19 135 VAL A CA 1
ATOM 1097 C C . VAL A 1 135 ? -9.936 -9.455 3.597 1.00 85.19 135 VAL A C 1
ATOM 1099 O O . VAL A 1 135 ? -10.186 -9.870 4.731 1.00 85.19 135 VAL A O 1
ATOM 1102 N N . GLN A 1 136 ? -10.312 -10.115 2.495 1.00 85.31 136 GLN A N 1
ATOM 1103 C CA . GLN A 1 136 ? -11.091 -11.362 2.522 1.00 85.31 136 GLN A CA 1
ATOM 1104 C C . GLN A 1 136 ? -10.393 -12.459 3.344 1.00 85.31 136 GLN A C 1
ATOM 1106 O O . GLN A 1 136 ? -11.013 -13.115 4.183 1.00 85.31 136 GLN A O 1
ATOM 1111 N N . LYS A 1 137 ? -9.078 -12.637 3.152 1.00 86.19 137 LYS A N 1
ATOM 1112 C CA . LYS A 1 137 ? -8.268 -13.640 3.864 1.00 86.19 137 LYS A CA 1
ATOM 1113 C C . LYS A 1 137 ? -8.199 -13.392 5.372 1.00 86.19 137 LYS A C 1
ATOM 1115 O O . LYS A 1 137 ? -8.197 -14.354 6.136 1.00 86.19 137 LYS A O 1
ATOM 1120 N N . HIS A 1 138 ? -8.130 -12.133 5.804 1.00 83.44 138 HIS A N 1
ATOM 1121 C CA . HIS A 1 138 ? -7.990 -11.778 7.221 1.00 83.44 138 HIS A CA 1
ATOM 1122 C C . HIS A 1 138 ? -9.336 -11.639 7.947 1.00 83.44 138 HIS A C 1
ATOM 1124 O O . HIS A 1 138 ? -9.335 -11.319 9.133 1.00 83.44 138 HIS A O 1
ATOM 1130 N N . ARG A 1 139 ? -10.464 -11.926 7.270 1.00 70.56 139 ARG A N 1
ATOM 1131 C CA . ARG A 1 139 ? -11.831 -11.825 7.818 1.00 70.56 139 ARG A CA 1
ATOM 1132 C C . ARG A 1 139 ? -12.082 -10.487 8.515 1.00 70.56 139 ARG A C 1
ATOM 1134 O O . ARG A 1 139 ? -12.734 -10.430 9.555 1.00 70.56 139 ARG A O 1
ATOM 1141 N N . ILE A 1 140 ? -11.513 -9.423 7.962 1.00 64.94 140 ILE A N 1
ATOM 1142 C CA . ILE A 1 140 ? -11.800 -8.080 8.437 1.00 64.94 140 ILE A CA 1
ATOM 1143 C C . ILE A 1 140 ? -13.203 -7.764 7.938 1.00 64.94 140 ILE A C 1
ATOM 1145 O O . ILE A 1 140 ? -13.430 -7.718 6.731 1.00 64.94 140 ILE A O 1
ATOM 1149 N N . ASP A 1 141 ? -14.135 -7.639 8.875 1.00 58.91 141 ASP A N 1
ATOM 1150 C CA . ASP A 1 141 ? -15.530 -7.374 8.560 1.00 58.91 141 ASP A CA 1
ATOM 1151 C C . ASP A 1 141 ? -15.641 -6.012 7.868 1.00 58.91 141 ASP A C 1
ATOM 1153 O O . ASP A 1 141 ? -15.197 -4.998 8.416 1.00 58.91 141 ASP A O 1
ATOM 1157 N N . PHE A 1 142 ? -16.175 -5.987 6.646 1.00 52.66 142 PHE A N 1
ATOM 1158 C CA . PHE A 1 142 ? -16.333 -4.747 5.884 1.00 52.66 142 PHE A CA 1
ATOM 1159 C C . PHE A 1 142 ? -17.371 -3.823 6.522 1.00 52.66 142 PHE A C 1
ATOM 1161 O O . PHE A 1 142 ? -17.310 -2.626 6.283 1.00 52.66 142 PHE A O 1
ATOM 1168 N N . GLU A 1 143 ? -18.213 -4.314 7.439 1.00 51.56 143 GLU A N 1
ATOM 1169 C CA . GLU A 1 143 ? -19.027 -3.444 8.302 1.00 51.56 143 GLU A CA 1
ATOM 1170 C C . GLU A 1 143 ? -18.177 -2.479 9.155 1.00 51.56 143 GLU A C 1
ATOM 1172 O O . GLU A 1 143 ? -18.684 -1.496 9.687 1.00 51.56 143 GLU A O 1
ATOM 1177 N N . GLN A 1 144 ? -16.866 -2.724 9.286 1.00 51.56 144 GLN A N 1
ATOM 1178 C CA . GLN A 1 144 ? -15.930 -1.823 9.962 1.00 51.56 144 GLN A CA 1
ATOM 1179 C C . GLN A 1 144 ? -15.303 -0.775 9.027 1.00 51.56 144 GLN A C 1
ATOM 1181 O O . GLN A 1 144 ? -14.560 0.069 9.521 1.00 51.56 144 GLN A O 1
ATOM 1186 N N . PHE A 1 145 ? -15.555 -0.802 7.712 1.00 53.41 145 PHE A N 1
ATOM 1187 C CA . PHE A 1 145 ? -14.937 0.099 6.732 1.00 53.41 145 PHE A CA 1
ATOM 1188 C C . PHE A 1 145 ? -15.987 0.635 5.751 1.00 53.41 145 PHE A C 1
ATOM 1190 O O . PHE A 1 145 ? -16.638 -0.137 5.065 1.00 53.41 145 PHE A O 1
ATOM 1197 N N . GLY A 1 146 ? -16.145 1.959 5.651 1.00 50.47 146 GLY A N 1
ATOM 1198 C CA . GLY A 1 146 ? -17.176 2.551 4.784 1.00 50.47 146 GLY A CA 1
ATOM 1199 C C . GLY A 1 146 ? -16.997 2.174 3.306 1.00 50.47 146 GLY A C 1
ATOM 1200 O O . GLY A 1 146 ? -15.862 2.124 2.828 1.00 50.47 146 GLY A O 1
ATOM 1201 N N . ASP A 1 147 ? -18.112 1.949 2.604 1.00 45.88 147 ASP A N 1
ATOM 1202 C CA . ASP A 1 147 ? -18.218 1.434 1.227 1.00 45.88 147 ASP A CA 1
ATOM 1203 C C . ASP A 1 147 ? -17.345 2.165 0.192 1.00 45.88 147 ASP A C 1
ATOM 1205 O O . ASP A 1 147 ? -17.839 3.040 -0.506 1.00 45.88 147 ASP A O 1
ATOM 1209 N N . TYR A 1 148 ? -16.063 1.816 0.056 1.00 47.00 148 TYR A N 1
ATOM 1210 C CA . TYR A 1 148 ? -15.226 2.115 -1.117 1.00 47.00 148 TYR A CA 1
ATOM 12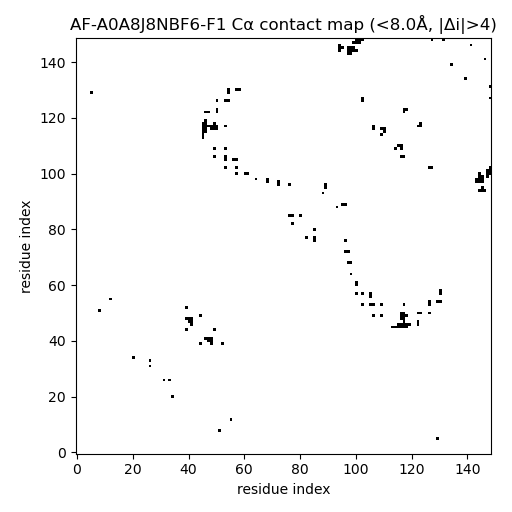11 C C . TYR A 1 148 ? -14.014 1.167 -1.146 1.00 47.00 148 TYR A C 1
ATOM 1213 O O . TYR A 1 148 ? -12.945 1.489 -0.620 1.00 47.00 148 TYR A O 1
ATOM 1221 N N . VAL A 1 149 ? -14.173 0.016 -1.807 1.00 45.53 149 VAL A N 1
ATOM 1222 C CA . VAL A 1 149 ? -13.081 -0.638 -2.549 1.00 45.53 149 VAL A CA 1
ATOM 1223 C C . VAL A 1 149 ? -13.258 -0.274 -4.011 1.00 45.53 149 VAL A C 1
ATOM 1225 O O . VAL A 1 149 ? -14.382 -0.434 -4.529 1.00 45.53 149 VAL A O 1
#

Solvent-accessible surface area (backbone atoms only — not comparable to full-atom values): 8951 Å² total; per-residue (Å²): 132,72,70,67,67,56,56,54,46,53,51,50,55,51,53,50,59,73,74,46,80,66,85,87,55,76,73,53,92,89,50,93,65,79,82,80,81,85,87,73,69,61,82,95,49,21,40,70,26,26,37,54,52,45,47,52,54,47,54,52,47,51,58,49,46,69,76,39,56,85,60,51,49,56,53,69,52,52,76,80,39,58,78,70,55,47,60,52,47,49,69,76,40,55,54,78,60,30,60,74,66,52,71,66,60,49,46,50,55,44,27,74,78,41,75,59,30,38,60,47,70,72,45,47,53,47,47,53,58,48,50,54,50,51,40,65,73,67,66,60,62,60,94,57,34,34,98,55,132

Radius of gyration: 17.91 Å; Cα contacts (8 Å, |Δi|>4): 105; chains: 1; bounding box: 47×38×41 Å

InterPro domains:
  IPR000242 Tyrosine-specific protein phosphatase, PTPase domain [PF00102] (10-131)
  IPR000242 Tyrosine-specific protein phosphatase, PTPase domain [PR00700] (37-55)
  IPR000242 Tyrosine-specific protein phosphatase, PTPase domain [PR00700] (101-116)
  IPR000242 Tyrosine-spec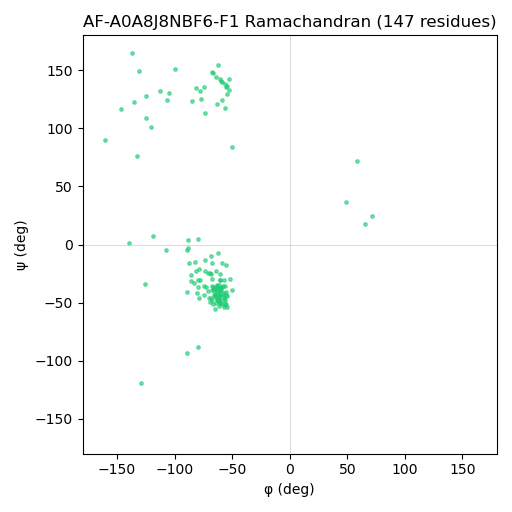ific protein phosphatase, PTPase domain [PR00700] (117-127)
  IPR000242 Tyrosine-specific protein phosphatase, PTPase domain [PS50055] (1-134)
  IPR000387 Tyrosine-specific protein phosphatases domain [PS50056] (10-125)
  IPR003595 Protein-tyrosine phosphatase, catalytic [SM00404] (12-133)
  IPR016130 Protein-tyrosine phosphatase, active site [PS00383] (40-50)
  IPR029021 Protein-tyrosine phosphatase-like [G3DSA:3.90.190.10] (2-145)
  IPR029021 Protein-tyrosine phosphatase-like [SSF52799] (5-139)
  IPR050348 Protein-Tyrosine Phosphatase [PTHR19134] (10-133)

Foldseek 3Di:
DDPVVLVVLVVVLVVCVVPDDDPPDDPPPVDPDDTDDDDDADPVCAAVVLLSVLLSVQVVVVVVCVVCLVPVLCPPVVVPDDPVVSVVCCVVPVQVSADEGDSPVSSVVVCVVPNCHNPDPVSSVVSVVSVVVVCVVVVPPCSRYHPDD